Protein AF-A0A5U8SX14-F1 (afdb_monomer_lite)

Structure (mmCIF, N/CA/C/O backbone):
data_AF-A0A5U8SX14-F1
#
_entry.id   AF-A0A5U8SX14-F1
#
loop_
_atom_site.group_PDB
_atom_site.id
_atom_site.type_symbol
_atom_site.label_atom_id
_atom_site.label_alt_id
_atom_site.label_comp_id
_atom_site.label_asym_id
_atom_site.label_entity_id
_atom_site.label_seq_id
_atom_site.pdbx_PDB_ins_code
_atom_site.Cartn_x
_atom_site.Cartn_y
_atom_site.Cartn_z
_atom_site.occupancy
_atom_site.B_iso_or_equiv
_atom_site.auth_seq_id
_atom_site.auth_comp_id
_atom_site.auth_asym_id
_atom_site.auth_atom_id
_atom_site.pdbx_PDB_model_num
ATOM 1 N N . MET A 1 1 ? -7.447 9.692 -12.302 1.00 71.00 1 MET A N 1
ATOM 2 C CA . MET A 1 1 ? -7.180 9.267 -10.911 1.00 71.00 1 MET A CA 1
ATOM 3 C C . MET A 1 1 ? -8.265 8.273 -10.532 1.00 71.00 1 MET A C 1
ATOM 5 O O . MET A 1 1 ? -9.428 8.587 -10.750 1.00 71.00 1 MET A O 1
ATOM 9 N N . SER A 1 2 ? -7.913 7.071 -10.075 1.00 87.38 2 SER A N 1
ATOM 10 C CA . SER A 1 2 ? -8.890 6.031 -9.705 1.00 87.38 2 SER A CA 1
ATOM 11 C C . SER A 1 2 ? -8.665 5.613 -8.260 1.00 87.38 2 SER A C 1
ATOM 13 O O . SER A 1 2 ? -7.515 5.395 -7.874 1.00 87.38 2 SER A O 1
ATOM 15 N N . SER A 1 3 ? -9.728 5.475 -7.473 1.00 91.50 3 SER A N 1
ATOM 16 C CA . SER A 1 3 ? -9.631 5.059 -6.075 1.00 91.50 3 SER A CA 1
ATOM 17 C C . SER A 1 3 ? -10.621 3.953 -5.740 1.00 91.50 3 SER A C 1
ATOM 19 O O . SER A 1 3 ? -11.689 3.844 -6.341 1.00 91.50 3 SER A O 1
ATOM 21 N N . VAL A 1 4 ? -10.237 3.131 -4.769 1.00 92.06 4 VAL A N 1
ATOM 22 C CA . VAL A 1 4 ? -11.089 2.120 -4.143 1.00 92.06 4 VAL A CA 1
ATOM 23 C C . VAL A 1 4 ? -11.111 2.403 -2.647 1.00 92.06 4 VAL A C 1
ATOM 25 O O . VAL A 1 4 ? -10.068 2.666 -2.043 1.00 92.06 4 VAL A O 1
ATOM 28 N N . VAL A 1 5 ? -12.306 2.385 -2.060 1.00 93.00 5 VAL A N 1
ATOM 29 C CA . VAL A 1 5 ? -12.522 2.608 -0.628 1.00 93.00 5 VAL A CA 1
ATOM 30 C C . VAL A 1 5 ? -12.972 1.302 0.003 1.00 93.00 5 VAL A C 1
ATOM 32 O O . VAL A 1 5 ? -13.911 0.667 -0.469 1.00 93.00 5 VAL A O 1
ATOM 35 N N . PHE A 1 6 ? -12.294 0.919 1.077 1.00 90.50 6 PHE A N 1
ATOM 36 C CA . PHE A 1 6 ? -12.612 -0.248 1.879 1.00 90.50 6 PHE A CA 1
ATOM 37 C C . PHE A 1 6 ? -13.152 0.228 3.226 1.00 90.50 6 PHE A C 1
ATOM 39 O O . PHE A 1 6 ? -12.462 0.954 3.943 1.00 90.50 6 PHE A O 1
ATOM 46 N N . HIS A 1 7 ? -14.383 -0.157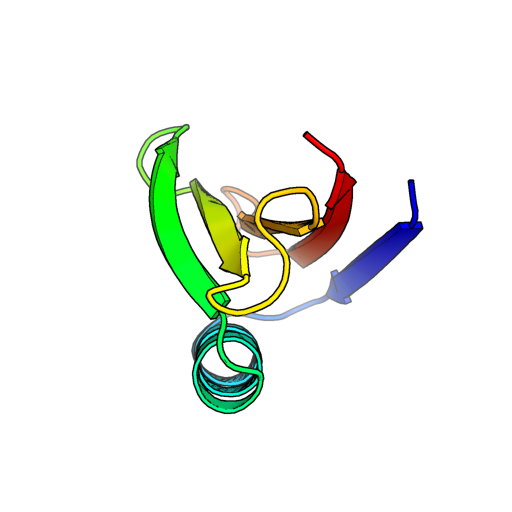 3.552 1.00 89.44 7 HIS A N 1
ATOM 47 C CA . HIS A 1 7 ? -15.066 0.222 4.790 1.00 89.44 7 HIS A CA 1
ATOM 48 C C . HIS A 1 7 ? -14.844 -0.810 5.898 1.00 89.44 7 HIS A C 1
ATOM 50 O O . HIS A 1 7 ? -14.575 -1.975 5.612 1.00 89.44 7 HIS A O 1
ATOM 56 N N . ASP A 1 8 ? -14.929 -0.364 7.154 1.00 80.12 8 ASP A N 1
ATOM 57 C CA . ASP A 1 8 ? -14.790 -1.191 8.364 1.00 80.12 8 ASP A CA 1
ATOM 58 C C . ASP A 1 8 ? -13.454 -1.953 8.461 1.00 80.12 8 ASP A C 1
ATOM 60 O O . ASP A 1 8 ? -13.304 -2.939 9.187 1.00 80.12 8 ASP A O 1
ATOM 64 N N . VAL A 1 9 ? -12.435 -1.463 7.750 1.00 76.88 9 VAL A N 1
ATOM 65 C CA . VAL A 1 9 ? -11.105 -2.066 7.713 1.00 76.88 9 VAL A CA 1
ATOM 66 C C . VAL A 1 9 ? -10.234 -1.501 8.829 1.00 76.88 9 VAL A C 1
ATOM 68 O O . VAL A 1 9 ? -9.736 -0.378 8.756 1.00 76.88 9 VAL A O 1
ATOM 71 N N . ARG A 1 10 ? -9.984 -2.328 9.848 1.00 72.31 10 ARG A N 1
ATOM 72 C CA . ARG A 1 10 ? -9.037 -2.024 10.937 1.00 72.31 10 ARG A CA 1
ATOM 73 C C . ARG A 1 10 ? -7.588 -2.363 10.594 1.00 72.31 10 ARG A C 1
ATOM 75 O O . ARG A 1 10 ? -6.672 -1.811 11.204 1.00 72.31 10 ARG A O 1
ATOM 82 N N . ASP A 1 11 ? -7.366 -3.230 9.608 1.00 81.19 11 ASP A N 1
ATOM 83 C CA . ASP A 1 11 ? -6.038 -3.699 9.216 1.00 81.19 11 ASP A CA 1
ATOM 84 C C . ASP A 1 11 ? -5.727 -3.412 7.740 1.00 81.19 11 ASP A C 1
ATOM 86 O O . ASP A 1 11 ? -6.423 -3.858 6.834 1.00 81.19 11 ASP A O 1
ATOM 90 N N . CYS A 1 12 ? -4.649 -2.662 7.501 1.00 86.06 12 CYS A N 1
ATOM 91 C CA . CYS A 1 12 ? -4.161 -2.352 6.157 1.00 86.06 12 CYS A CA 1
ATOM 92 C C . CYS A 1 12 ? -3.139 -3.376 5.645 1.00 86.06 12 CYS A C 1
ATOM 94 O O . CYS A 1 12 ? -2.706 -3.253 4.497 1.00 86.06 12 CYS A O 1
ATOM 96 N N . ALA A 1 13 ? -2.720 -4.353 6.459 1.00 89.62 13 ALA A N 1
ATOM 97 C CA . ALA A 1 13 ? -1.697 -5.326 6.085 1.00 89.62 13 ALA A CA 1
ATOM 98 C C . ALA A 1 13 ? -1.992 -6.055 4.760 1.00 89.62 13 ALA A C 1
ATOM 100 O O . ALA A 1 13 ? -1.067 -6.161 3.954 1.00 89.62 13 ALA A O 1
ATOM 101 N N . PRO A 1 14 ? -3.240 -6.464 4.434 1.00 90.19 14 PRO A N 1
ATOM 102 C CA . PRO A 1 14 ? -3.527 -7.095 3.144 1.00 90.19 14 PRO A CA 1
ATOM 103 C C . PRO A 1 14 ? -3.211 -6.194 1.942 1.00 90.19 14 PRO A C 1
ATOM 105 O O . PRO A 1 14 ? -2.630 -6.652 0.960 1.00 90.19 14 PRO A O 1
ATOM 108 N N . LEU A 1 15 ? -3.530 -4.898 2.032 1.00 91.62 15 LEU A N 1
ATOM 109 C CA . LEU A 1 15 ? -3.257 -3.932 0.963 1.00 91.62 15 LEU A CA 1
ATOM 110 C C . LEU A 1 15 ? -1.758 -3.650 0.833 1.00 91.62 15 LEU A C 1
ATOM 112 O O . LEU A 1 15 ? -1.242 -3.568 -0.279 1.00 91.62 15 LEU A O 1
ATOM 116 N N . LYS A 1 16 ? -1.042 -3.567 1.958 1.00 93.19 16 LYS A N 1
ATOM 117 C CA . LYS A 1 16 ? 0.422 -3.421 1.965 1.00 93.19 16 LYS A CA 1
ATOM 118 C C . LYS A 1 16 ? 1.110 -4.640 1.351 1.00 93.19 16 LYS A C 1
ATOM 120 O O . LYS A 1 16 ? 2.013 -4.488 0.534 1.00 93.19 16 LYS A O 1
ATOM 125 N N . ASN A 1 17 ? 0.651 -5.844 1.690 1.00 94.38 17 ASN A N 1
ATOM 126 C CA . ASN A 1 17 ? 1.164 -7.090 1.120 1.00 94.38 17 ASN A CA 1
ATOM 127 C C . ASN A 1 17 ? 0.898 -7.166 -0.384 1.00 94.38 17 ASN A C 1
ATOM 129 O O . ASN A 1 17 ? 1.791 -7.537 -1.142 1.00 94.38 17 ASN A O 1
ATOM 133 N N . TYR A 1 18 ? -0.294 -6.762 -0.826 1.00 93.06 18 TYR A N 1
ATOM 134 C CA . TYR A 1 18 ? -0.609 -6.660 -2.248 1.00 93.06 18 TYR A CA 1
ATOM 135 C C . TYR A 1 18 ? 0.351 -5.709 -2.977 1.00 93.06 18 TYR A C 1
ATOM 137 O O . TYR A 1 18 ? 0.912 -6.083 -4.005 1.00 93.06 18 TYR A O 1
ATOM 145 N N . LEU A 1 19 ? 0.585 -4.510 -2.433 1.00 94.25 19 LEU A N 1
ATOM 146 C CA . LEU A 1 19 ? 1.492 -3.526 -3.029 1.00 94.25 19 LEU A CA 1
ATOM 147 C C . LEU A 1 19 ? 2.931 -4.052 -3.104 1.00 94.25 19 LEU A C 1
ATOM 149 O O . LEU A 1 19 ? 3.533 -4.002 -4.178 1.00 94.25 19 LEU A O 1
ATOM 153 N N . ASN A 1 20 ? 3.445 -4.632 -2.017 1.00 94.69 20 ASN A N 1
ATOM 154 C CA . ASN A 1 20 ? 4.763 -5.271 -1.997 1.00 94.69 20 ASN A CA 1
ATOM 155 C C . ASN A 1 20 ? 4.882 -6.375 -3.060 1.00 94.69 20 ASN A C 1
ATOM 157 O O . ASN A 1 20 ? 5.812 -6.363 -3.865 1.00 94.69 20 ASN A O 1
ATOM 161 N N . ASN A 1 21 ? 3.912 -7.293 -3.120 1.00 95.44 21 ASN A N 1
ATOM 162 C CA . ASN A 1 21 ? 3.910 -8.395 -4.089 1.00 95.44 21 ASN A CA 1
ATOM 163 C C . ASN A 1 21 ? 3.788 -7.903 -5.540 1.00 95.44 21 ASN A C 1
ATOM 165 O O . ASN A 1 21 ? 4.335 -8.517 -6.455 1.00 95.44 21 ASN A O 1
ATOM 169 N N . ALA A 1 22 ? 3.110 -6.775 -5.757 1.00 92.75 22 ALA A N 1
ATOM 170 C CA . ALA A 1 22 ? 3.013 -6.115 -7.055 1.00 92.75 22 ALA A CA 1
ATOM 171 C C . ALA A 1 22 ? 4.286 -5.330 -7.442 1.00 92.75 22 ALA A C 1
ATOM 173 O O . ALA A 1 22 ? 4.337 -4.730 -8.518 1.00 92.75 22 ALA A O 1
ATOM 174 N N . GLY A 1 23 ? 5.324 -5.332 -6.598 1.00 94.88 23 GLY A N 1
ATOM 175 C CA . GLY A 1 23 ? 6.587 -4.639 -6.849 1.00 94.88 23 GLY A CA 1
ATOM 176 C C . GLY A 1 23 ? 6.530 -3.142 -6.558 1.00 94.88 23 GLY A C 1
ATOM 177 O O . GLY A 1 23 ? 7.273 -2.375 -7.171 1.00 94.88 23 GLY A O 1
ATOM 178 N N . TYR A 1 24 ? 5.640 -2.714 -5.663 1.00 95.50 24 TYR A N 1
ATOM 179 C CA . TYR A 1 24 ? 5.652 -1.368 -5.105 1.00 95.50 24 TYR A CA 1
ATOM 180 C C . TYR A 1 24 ? 6.402 -1.359 -3.776 1.00 95.50 24 TYR A C 1
ATOM 182 O O . TYR A 1 24 ? 6.352 -2.328 -3.025 1.00 95.50 24 TYR A O 1
ATOM 190 N N . TYR A 1 25 ? 7.064 -0.249 -3.469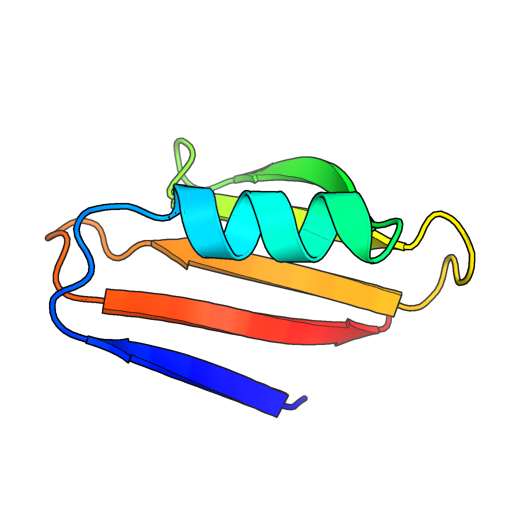 1.00 94.56 25 TYR A N 1
ATOM 191 C CA . TYR A 1 25 ? 7.752 -0.047 -2.197 1.00 94.56 25 TYR A CA 1
ATOM 192 C C . TYR A 1 25 ? 7.264 1.232 -1.523 1.00 94.56 25 TYR A C 1
ATOM 194 O O . TYR A 1 25 ? 6.893 2.201 -2.193 1.00 94.56 25 TYR A O 1
ATOM 202 N N . LEU A 1 26 ? 7.275 1.238 -0.190 1.00 95.25 26 LEU A N 1
ATOM 203 C CA . LEU A 1 26 ? 6.931 2.417 0.594 1.00 95.25 26 LEU A CA 1
ATOM 204 C C . LEU A 1 26 ? 7.977 3.511 0.349 1.00 95.25 26 LEU A C 1
ATOM 206 O O . LEU A 1 26 ? 9.145 3.357 0.698 1.00 95.25 26 LEU A O 1
ATOM 210 N N . TYR A 1 27 ? 7.549 4.612 -0.263 1.00 93.62 27 TYR A N 1
ATOM 211 C CA . TYR A 1 27 ? 8.410 5.745 -0.587 1.00 93.62 27 TYR A CA 1
ATOM 212 C C . TYR A 1 27 ? 8.426 6.787 0.527 1.00 93.62 27 TYR A C 1
ATOM 214 O O . TYR A 1 27 ? 9.490 7.252 0.929 1.00 93.62 27 TYR A O 1
ATOM 222 N N . ARG A 1 28 ? 7.244 7.166 1.023 1.00 93.19 28 ARG A N 1
ATOM 223 C CA . ARG A 1 28 ? 7.111 8.118 2.130 1.00 93.19 28 ARG A CA 1
ATOM 224 C C . ARG A 1 28 ? 5.802 7.927 2.879 1.00 93.19 28 ARG A C 1
ATOM 226 O O . ARG A 1 28 ? 4.807 7.498 2.301 1.00 93.19 28 ARG A O 1
ATOM 233 N N . THR A 1 29 ? 5.800 8.341 4.137 1.00 94.00 29 THR A N 1
ATOM 234 C CA . THR A 1 29 ? 4.605 8.460 4.976 1.00 94.00 29 THR A CA 1
ATOM 235 C C . THR A 1 29 ? 4.321 9.930 5.268 1.00 94.00 29 THR A C 1
ATOM 237 O O . THR A 1 29 ? 5.249 10.712 5.478 1.00 94.00 29 THR A O 1
ATOM 240 N N . GLN A 1 30 ? 3.051 10.313 5.288 1.00 92.06 30 GLN A N 1
ATOM 241 C CA . GLN A 1 30 ? 2.555 11.662 5.553 1.00 92.06 30 GLN A CA 1
ATOM 242 C C . GLN A 1 30 ? 1.432 11.606 6.593 1.00 92.06 30 GLN A C 1
ATOM 244 O O . GLN A 1 30 ? 1.014 10.524 7.008 1.00 92.06 30 GLN A O 1
ATOM 249 N N . ASP A 1 31 ? 0.992 12.774 7.062 1.00 86.81 31 ASP A N 1
ATOM 250 C CA . ASP A 1 31 ? -0.148 12.914 7.976 1.00 86.81 31 ASP A CA 1
ATOM 251 C C . ASP A 1 31 ? -0.074 11.987 9.196 1.00 86.81 31 ASP A C 1
ATOM 253 O O . ASP A 1 31 ? -1.010 11.266 9.530 1.00 86.81 31 ASP A O 1
ATOM 257 N N . GLN A 1 32 ? 1.088 11.986 9.860 1.00 83.94 32 GLN A N 1
ATOM 258 C CA . GLN A 1 32 ? 1.362 11.152 11.040 1.00 83.94 32 GLN A CA 1
ATOM 259 C C . GLN A 1 32 ? 1.210 9.640 10.773 1.00 83.94 32 GLN A C 1
ATOM 261 O O . GLN A 1 32 ? 0.849 8.876 11.665 1.00 83.94 32 GLN A O 1
ATOM 266 N N . GLY A 1 33 ? 1.492 9.203 9.542 1.00 83.06 33 GLY A N 1
ATOM 267 C CA . GLY A 1 33 ? 1.401 7.801 9.123 1.00 83.06 33 GLY A CA 1
ATOM 268 C C . GLY A 1 33 ? 0.024 7.392 8.600 1.00 83.06 33 GLY A C 1
ATOM 269 O O . GLY A 1 33 ? -0.209 6.206 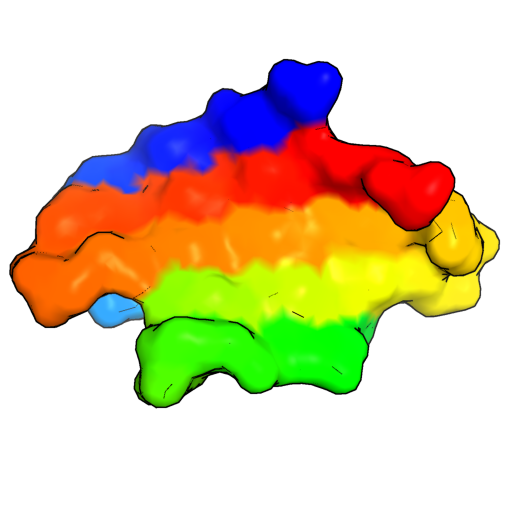8.382 1.00 83.06 33 GLY A O 1
ATOM 270 N N . GLN A 1 34 ? -0.889 8.346 8.405 1.00 87.56 34 GLN A N 1
ATOM 271 C CA . GLN A 1 34 ? -2.207 8.079 7.823 1.00 87.56 34 GLN A CA 1
ATOM 272 C C . GLN A 1 34 ? -2.162 7.951 6.313 1.00 87.56 34 GLN A C 1
ATOM 274 O O . GLN A 1 34 ? -2.936 7.176 5.762 1.00 87.56 34 GLN A O 1
ATOM 279 N N . ASP A 1 35 ? -1.254 8.674 5.664 1.00 91.88 35 ASP A N 1
ATOM 280 C CA . ASP A 1 35 ? -1.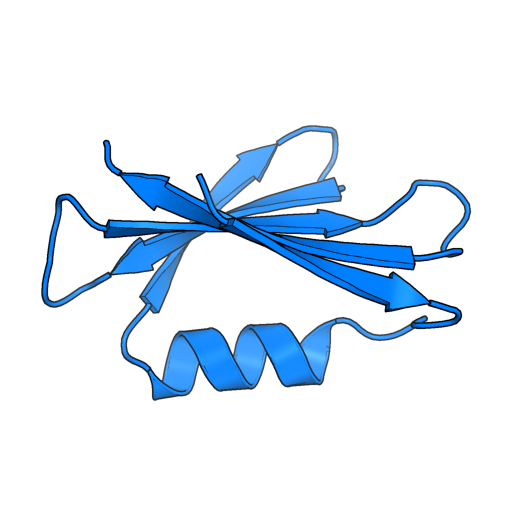038 8.576 4.230 1.00 91.88 35 ASP A CA 1
ATOM 281 C C . ASP A 1 35 ? 0.296 7.906 3.939 1.00 91.88 35 ASP A C 1
ATOM 283 O O . ASP A 1 35 ? 1.364 8.393 4.307 1.00 91.88 35 ASP A O 1
ATOM 287 N N . GLU A 1 36 ? 0.245 6.780 3.244 1.00 95.00 36 GLU A N 1
ATOM 288 C CA . GLU A 1 36 ? 1.427 6.077 2.767 1.00 95.00 36 GLU A CA 1
ATOM 289 C C . GLU A 1 36 ? 1.495 6.177 1.247 1.00 95.00 36 GLU A C 1
ATOM 291 O O . GLU A 1 36 ? 0.550 5.803 0.551 1.00 95.00 36 GLU A O 1
ATOM 296 N N . ILE A 1 37 ? 2.618 6.653 0.713 1.00 94.56 37 ILE A N 1
ATOM 297 C CA . ILE A 1 37 ? 2.863 6.702 -0.728 1.00 94.56 37 ILE A CA 1
ATOM 298 C C . ILE A 1 37 ? 3.779 5.555 -1.121 1.00 94.56 37 ILE A C 1
ATOM 300 O O . ILE A 1 37 ? 4.885 5.415 -0.599 1.00 94.56 37 ILE A O 1
ATOM 304 N N . TRP A 1 38 ? 3.321 4.779 -2.093 1.00 95.50 38 TRP A N 1
ATOM 305 C CA . TRP A 1 38 ? 3.955 3.579 -2.605 1.00 95.50 38 TRP A CA 1
ATOM 306 C C . TRP A 1 38 ? 4.333 3.777 -4.073 1.00 95.50 38 TRP A C 1
ATOM 308 O O . TRP A 1 38 ? 3.466 4.052 -4.903 1.00 95.50 38 TRP A O 1
ATOM 318 N N . LEU A 1 39 ? 5.615 3.635 -4.404 1.00 95.12 39 LEU A N 1
ATOM 319 C CA . LEU A 1 39 ? 6.134 3.794 -5.768 1.00 95.12 39 LEU A CA 1
ATOM 320 C C . LEU A 1 39 ? 6.368 2.441 -6.425 1.00 95.12 39 LEU A C 1
ATOM 322 O O . LEU A 1 39 ? 6.836 1.512 -5.770 1.00 95.12 39 LEU A O 1
ATOM 326 N N . SER A 1 40 ? 6.072 2.327 -7.721 1.00 93.88 40 SER A N 1
ATOM 327 C CA . SER A 1 40 ? 6.419 1.116 -8.464 1.00 93.88 40 SER A CA 1
ATOM 328 C C . SER A 1 40 ? 7.929 1.043 -8.677 1.00 93.88 40 SER A C 1
ATOM 330 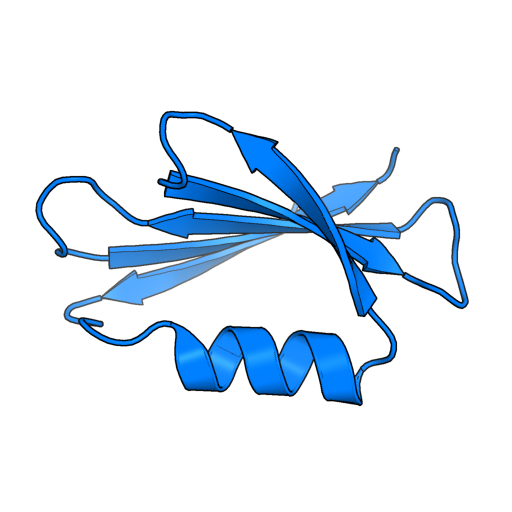O O . SER A 1 40 ? 8.551 1.987 -9.166 1.00 93.88 40 SER A O 1
ATOM 332 N N . ALA A 1 41 ? 8.519 -0.116 -8.387 1.00 91.12 41 ALA A N 1
ATOM 333 C CA . ALA A 1 41 ? 9.909 -0.402 -8.725 1.00 91.12 41 ALA A CA 1
ATOM 334 C C . ALA A 1 41 ? 10.128 -0.542 -10.244 1.00 91.12 41 ALA A C 1
ATOM 336 O O . ALA A 1 41 ? 11.254 -0.400 -10.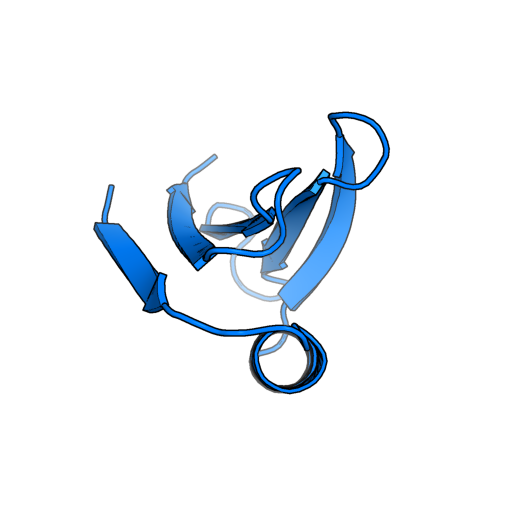718 1.00 91.12 41 ALA A O 1
ATOM 337 N N . ARG A 1 42 ? 9.064 -0.829 -11.010 1.00 89.50 42 ARG A N 1
ATOM 338 C CA . ARG A 1 42 ? 9.122 -1.057 -12.465 1.00 89.50 42 ARG A CA 1
ATOM 339 C C . ARG A 1 42 ? 8.765 0.189 -13.269 1.00 89.50 42 ARG A C 1
ATOM 341 O O . ARG A 1 42 ? 9.405 0.460 -14.278 1.00 89.50 42 ARG A O 1
ATOM 348 N N . ASP A 1 43 ? 7.769 0.947 -12.817 1.00 89.12 43 ASP A N 1
ATOM 349 C CA . ASP A 1 43 ? 7.318 2.177 -13.471 1.00 89.12 43 ASP A CA 1
ATOM 350 C C . ASP A 1 43 ? 7.450 3.373 -12.526 1.00 89.12 43 ASP A C 1
ATOM 352 O O . ASP A 1 43 ? 6.578 3.644 -11.702 1.00 89.12 43 ASP A O 1
ATOM 356 N N . LYS A 1 44 ? 8.529 4.145 -12.687 1.00 79.75 44 LYS A N 1
ATOM 357 C CA . LYS A 1 44 ? 8.803 5.321 -11.846 1.00 79.75 44 LYS A CA 1
ATOM 358 C C . LYS A 1 44 ? 7.731 6.411 -11.940 1.00 79.75 44 LYS A C 1
ATOM 360 O O . LYS A 1 44 ? 7.777 7.343 -11.145 1.00 79.75 44 LYS A O 1
ATOM 365 N N . LYS A 1 45 ? 6.792 6.324 -12.888 1.00 85.81 45 LYS A N 1
ATOM 366 C CA . LYS A 1 45 ? 5.663 7.251 -12.997 1.00 85.81 45 LYS A CA 1
ATOM 367 C C . LYS A 1 45 ? 4.413 6.752 -12.286 1.00 85.81 45 LYS A C 1
ATOM 369 O O . LYS A 1 45 ? 3.504 7.551 -12.121 1.00 85.81 45 LYS A O 1
ATOM 374 N N . ALA A 1 46 ? 4.332 5.490 -11.865 1.00 89.81 46 ALA A N 1
ATOM 375 C CA . ALA A 1 46 ? 3.146 4.931 -11.222 1.00 89.81 46 ALA A CA 1
ATOM 376 C C . ALA A 1 46 ? 3.280 4.910 -9.694 1.00 89.81 46 ALA A C 1
ATOM 378 O O . ALA A 1 46 ? 4.216 4.319 -9.146 1.00 89.81 46 ALA A O 1
ATOM 379 N N . LEU A 1 47 ? 2.289 5.480 -9.003 1.00 93.56 47 LEU A N 1
ATOM 380 C CA . LEU A 1 47 ? 2.222 5.463 -7.545 1.00 93.56 47 LEU A CA 1
ATOM 381 C C . LEU A 1 47 ? 0.832 5.099 -7.027 1.00 93.56 47 LEU A C 1
ATOM 383 O O . LEU A 1 47 ? -0.193 5.390 -7.652 1.00 93.56 47 LEU A O 1
ATOM 387 N N . TYR A 1 48 ? 0.820 4.480 -5.854 1.00 94.94 48 TYR A N 1
ATOM 388 C CA . TYR A 1 48 ? -0.372 4.283 -5.046 1.00 94.94 48 TYR A CA 1
ATOM 389 C C . TYR A 1 48 ? -0.275 5.114 -3.770 1.00 94.94 48 TYR A C 1
ATOM 391 O O . TYR A 1 48 ? 0.787 5.186 -3.159 1.00 94.94 48 TYR A O 1
ATOM 399 N N . SER A 1 49 ? -1.382 5.718 -3.350 1.00 93.94 49 SER A N 1
ATOM 400 C CA . SER A 1 49 ? -1.529 6.252 -1.997 1.00 93.94 49 SER A CA 1
ATOM 401 C C . SER A 1 49 ? -2.506 5.399 -1.201 1.00 93.94 49 SER A C 1
ATOM 403 O O . SER A 1 49 ? -3.580 5.044 -1.694 1.00 93.94 49 SER A O 1
ATOM 405 N N . LEU A 1 50 ? -2.117 5.053 0.020 1.00 94.31 50 LEU A N 1
ATOM 406 C CA . LEU A 1 50 ? -2.940 4.345 0.984 1.00 94.31 50 LEU A CA 1
ATOM 407 C C . LEU A 1 50 ? -3.253 5.305 2.131 1.00 94.31 50 LEU A C 1
ATOM 409 O O . LEU A 1 50 ? -2.393 5.571 2.965 1.00 94.31 50 LEU A O 1
ATOM 413 N N . HIS A 1 51 ? -4.483 5.810 2.140 1.00 93.19 51 HIS A N 1
ATOM 414 C CA . HIS A 1 51 ? -4.989 6.717 3.162 1.00 93.19 51 HIS A CA 1
ATOM 415 C C . HIS A 1 51 ? -5.814 5.938 4.182 1.00 93.19 51 HIS A C 1
ATOM 417 O O . HIS A 1 51 ? -6.778 5.258 3.812 1.00 93.19 51 HIS A O 1
ATOM 423 N N . ARG A 1 52 ? -5.480 6.060 5.463 1.00 90.62 52 ARG A N 1
ATOM 424 C CA . ARG A 1 52 ? -6.263 5.523 6.576 1.00 90.62 52 ARG A CA 1
ATOM 425 C C . ARG A 1 52 ? -6.967 6.662 7.299 1.00 90.62 52 ARG A C 1
ATOM 427 O O . ARG A 1 52 ? -6.327 7.572 7.816 1.00 90.62 52 ARG A O 1
ATOM 434 N N . ASP A 1 53 ? -8.285 6.542 7.403 1.00 88.50 53 ASP A N 1
ATOM 435 C CA . ASP A 1 53 ? -9.086 7.475 8.182 1.00 88.50 53 ASP A CA 1
ATOM 436 C C . ASP A 1 53 ? -8.677 7.469 9.664 1.00 88.50 53 ASP A C 1
ATOM 438 O O . ASP A 1 53 ? -8.463 6.405 10.256 1.00 88.50 53 ASP A O 1
ATOM 442 N N . LYS A 1 54 ? -8.625 8.654 10.289 1.00 82.75 54 LYS A N 1
ATOM 443 C CA . LYS A 1 54 ? -8.219 8.809 11.701 1.00 82.75 54 LYS A CA 1
ATOM 444 C C . LYS A 1 54 ? -9.092 7.996 12.649 1.00 82.75 54 LYS A C 1
ATOM 446 O O . LYS A 1 54 ? -8.629 7.561 13.698 1.00 82.75 54 LYS A O 1
ATOM 451 N N . GLN A 1 55 ? -10.362 7.834 12.294 1.00 83.19 55 GLN A N 1
ATOM 452 C CA . GLN A 1 55 ? -11.355 7.155 13.115 1.00 83.19 55 GLN A CA 1
ATOM 453 C C . GLN A 1 55 ? -11.434 5.658 12.776 1.00 83.19 55 GLN A C 1
ATOM 455 O O . GLN A 1 55 ? -12.278 4.954 13.326 1.00 83.19 55 GLN A O 1
ATOM 460 N N . GLY A 1 56 ? -10.558 5.165 11.888 1.00 78.88 56 GLY A N 1
ATOM 461 C CA . GLY A 1 56 ? -10.471 3.756 11.507 1.00 78.88 56 GLY A CA 1
ATOM 462 C C . GLY A 1 56 ? -11.692 3.252 10.740 1.00 78.88 56 GLY A C 1
ATOM 463 O O . GLY A 1 56 ? -11.940 2.049 10.727 1.00 78.88 56 GLY A O 1
ATOM 464 N N . ARG A 1 57 ? -12.476 4.153 10.134 1.00 87.00 57 ARG A N 1
ATOM 465 C CA . ARG A 1 57 ? -13.727 3.799 9.442 1.00 87.00 57 ARG A CA 1
ATOM 466 C C . ARG A 1 57 ? -13.492 3.246 8.045 1.00 87.00 57 ARG A C 1
ATOM 468 O O . ARG A 1 57 ? -14.293 2.460 7.545 1.00 87.00 57 ARG A O 1
ATOM 475 N N . PHE A 1 58 ? -12.428 3.697 7.391 1.00 90.31 58 PHE A N 1
ATOM 476 C CA . PHE A 1 58 ? -12.101 3.255 6.048 1.00 90.31 58 PHE A CA 1
ATOM 477 C C . PHE A 1 58 ? -10.611 3.364 5.743 1.00 90.31 58 PHE A C 1
ATOM 479 O O . PHE A 1 58 ? -9.857 4.116 6.368 1.00 90.31 58 PHE A O 1
ATOM 486 N N . VAL A 1 59 ? -10.223 2.629 4.707 1.00 92.19 59 VAL A N 1
ATOM 487 C CA . VAL A 1 59 ? -8.931 2.738 4.040 1.00 92.19 59 VAL A CA 1
ATOM 488 C C . VAL A 1 59 ? -9.196 3.017 2.570 1.00 92.19 59 VAL A C 1
ATOM 490 O O . VAL A 1 59 ? -10.025 2.356 1.946 1.00 92.19 59 VAL A O 1
ATOM 493 N N . ARG A 1 60 ? -8.513 4.003 1.996 1.00 93.44 60 ARG A N 1
ATOM 494 C CA . ARG A 1 60 ? -8.620 4.347 0.578 1.00 93.44 60 ARG A CA 1
ATOM 495 C C . ARG A 1 60 ? -7.301 4.052 -0.114 1.00 93.44 60 ARG A C 1
ATOM 497 O O . ARG A 1 60 ? -6.275 4.607 0.262 1.00 93.44 60 ARG A O 1
ATOM 504 N N . LEU A 1 61 ? -7.354 3.241 -1.164 1.00 94.12 61 LEU A N 1
ATOM 505 C CA . LEU A 1 61 ? -6.244 3.041 -2.088 1.00 94.12 61 LEU A CA 1
ATOM 506 C C . LEU A 1 61 ? -6.498 3.879 -3.342 1.00 94.12 61 LEU A C 1
ATOM 508 O O . LEU A 1 61 ? -7.504 3.674 -4.021 1.00 94.12 61 LEU A O 1
ATOM 512 N N . SER A 1 62 ? -5.605 4.812 -3.664 1.00 94.12 62 SER A N 1
ATOM 513 C CA . SER A 1 62 ? -5.722 5.658 -4.859 1.00 94.12 62 SER A CA 1
ATOM 514 C C . SER A 1 62 ? -4.542 5.437 -5.789 1.00 94.12 62 SER A C 1
ATOM 516 O O . SER A 1 62 ? -3.396 5.466 -5.351 1.00 94.12 62 SER A O 1
ATOM 518 N N . ARG A 1 63 ? -4.812 5.241 -7.080 1.00 92.19 63 ARG A N 1
ATOM 519 C CA . ARG A 1 63 ? -3.789 5.188 -8.127 1.00 92.19 63 ARG A CA 1
ATOM 520 C C . ARG A 1 63 ? -3.611 6.565 -8.748 1.00 92.19 63 ARG A C 1
ATOM 522 O O . ARG A 1 63 ? -4.583 7.159 -9.234 1.00 92.19 63 ARG A O 1
ATOM 529 N N . SER A 1 64 ? -2.361 6.998 -8.818 1.00 88.75 64 SER A N 1
ATOM 530 C CA . SER A 1 64 ? -1.964 8.238 -9.481 1.00 88.75 64 SER A CA 1
ATOM 531 C C . SER A 1 64 ? -0.685 8.027 -10.282 1.00 88.75 64 SER A C 1
ATOM 533 O O . SER A 1 64 ? -0.045 6.973 -10.204 1.00 88.75 64 SER A O 1
ATOM 535 N N . SER A 1 65 ? -0.327 9.039 -11.061 1.00 84.56 65 SER A N 1
ATOM 536 C CA . SER A 1 65 ? 0.995 9.157 -11.655 1.00 84.56 65 SER A CA 1
ATOM 537 C C . SER A 1 65 ? 1.748 10.339 -11.054 1.00 84.56 65 SER A C 1
ATOM 539 O O . SER A 1 65 ? 1.110 11.270 -10.562 1.00 84.56 65 SER A O 1
ATOM 541 N N . LEU A 1 66 ? 3.079 10.265 -11.073 1.00 72.31 66 LEU A N 1
ATOM 542 C CA . LEU A 1 66 ? 3.970 11.395 -10.785 1.00 72.31 66 LEU A CA 1
ATOM 543 C C . LEU A 1 66 ? 3.834 12.501 -11.837 1.00 72.31 66 LEU A C 1
ATOM 545 O O . LEU A 1 66 ? 3.624 12.154 -13.025 1.00 72.31 66 LEU A O 1
#

Foldseek 3Di:
DDKDKDFPDQDCVVVVVVLVVQQWDFDDADDVRQWTKIAHPVDNFKIWIWGADPVRGIIMIDIGTD

Secondary structure (DSSP, 8-state):
-EEEEEES----HHHHHHHHHTTEEEEEEEGGGTEEEEEESS-TTEEEEEEE-TTSSEEEEEEEE-

Organism: NCBI:txid149386

Radius of gyration: 11.29 Å; chains: 1; bounding box: 25×21×27 Å

pLDDT: mean 89.53, std 5.99, range [71.0, 95.5]

Sequence (66 aa):
MSSVVFHDVRDCAPLKNYLNNAGYYLYRTQDQGQDEIWLSARDKKALYSLHRDKQGRFVRLSRSSL